Protein AF-A0A436DYF8-F1 (afdb_monomer_lite)

Foldseek 3Di:
DVVVVVVLVVLLVVLVVLDVVLDDADDPPDDHDPPVSVVSNVVSVVVNVVSVVVVVVVVVVVVVVVVVVVVVVVVVVVVVVVVVVVVPPVCVCVPPVVVVVVVVVVVVVVCVVVVVVCCCCPVCVVVVVVVVVVVVVVVVCCVVVVCVVCVVVQPPDPPDPDDDPVNVVVNPD

Sequence (173 aa):
SLNSALAFRTRLGEINSRLEQIGPAPAAGQPPEPDIVSGERQALVSEKAEINAVISQAQSLSIRISGLIDKIGNMRSELFRNLLTKRYVLSDALSPQVFSDAKDEYTNLYKAVSSWLSFAFKFKFQAILAATFVALGLALVLLVGGRRLFGRVFEADPSNEDPSYLSRLSVAF

Secondary structure (DSSP, 8-state):
-HHHHHHHHHHHHHHHHHHHHH-SPPPTTSPPPPHHHHHHHHHHHHHHHHHHHHHHHHHHHHHHHHHHHHHHHHHHHHHHHHHHHHT-THHHHTSHHHHHHHHHHHHHHHHHHHHHHHHHHHHSHHHHHHHHHHHHHHHHHHHHHHHHHHTTTS---TT-SS--HHHHHHH--

pLDDT: mean 80.57, std 14.93, range [47.06, 98.06]

Structure (mmCIF, N/CA/C/O backbone):
data_AF-A0A436DYF8-F1
#
_entry.id   AF-A0A436DYF8-F1
#
loop_
_atom_site.group_PDB
_atom_site.id
_atom_site.type_symbol
_atom_site.label_atom_id
_atom_site.label_alt_id
_atom_site.label_comp_id
_atom_site.label_asym_id
_atom_site.label_entity_id
_atom_site.label_seq_id
_atom_site.pdbx_PDB_ins_code
_atom_site.Cartn_x
_atom_site.Cartn_y
_atom_site.Cartn_z
_atom_site.occupancy
_atom_site.B_iso_or_equiv
_atom_site.auth_seq_id
_atom_site.auth_comp_id
_atom_site.auth_asym_id
_atom_site.auth_atom_id
_atom_site.pdbx_PDB_model_num
ATOM 1 N N . SER A 1 1 ? -15.438 7.951 12.823 1.00 67.19 1 SER A N 1
ATOM 2 C CA . SER A 1 1 ? -14.485 9.084 12.876 1.00 67.19 1 SER A CA 1
ATOM 3 C C . SER A 1 1 ? -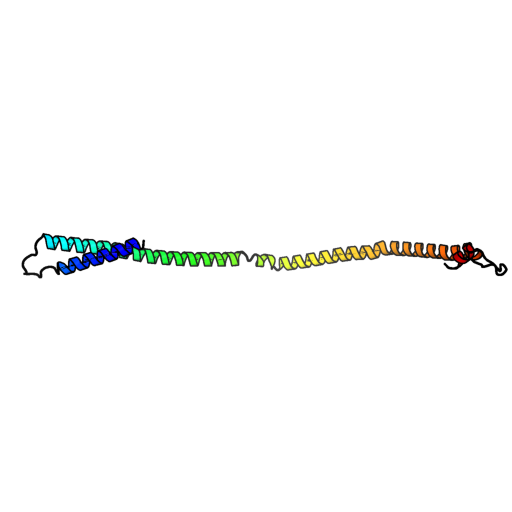13.929 9.202 14.295 1.00 67.19 1 SER A C 1
ATOM 5 O O . SER A 1 1 ? -14.492 8.582 15.194 1.00 67.19 1 SER A O 1
ATOM 7 N N . LEU A 1 2 ? -12.847 9.962 14.523 1.00 74.50 2 LEU A N 1
ATOM 8 C CA . LEU A 1 2 ? -12.301 10.204 15.876 1.00 74.50 2 LEU A CA 1
ATOM 9 C C . LEU A 1 2 ? -13.373 10.735 16.846 1.00 74.50 2 LEU A C 1
ATOM 11 O O . LEU A 1 2 ? -13.421 10.317 17.998 1.00 74.50 2 LEU A O 1
ATOM 15 N N . ASN A 1 3 ? -14.296 11.558 16.340 1.00 80.81 3 ASN A N 1
ATOM 16 C CA . ASN A 1 3 ? -15.421 12.095 17.105 1.00 80.81 3 ASN A CA 1
ATOM 17 C C . ASN A 1 3 ? -16.362 10.996 17.624 1.00 80.81 3 ASN A C 1
ATOM 19 O O . ASN A 1 3 ? -16.755 11.039 18.783 1.00 80.81 3 ASN A O 1
ATOM 23 N N . SER A 1 4 ? -16.678 9.978 16.814 1.00 82.88 4 SER A N 1
ATOM 24 C CA . SER A 1 4 ? -17.510 8.846 17.256 1.00 82.88 4 SER A CA 1
ATOM 25 C C . SER A 1 4 ? -16.808 8.005 18.325 1.00 82.88 4 SER A C 1
ATOM 27 O O . SER A 1 4 ? -17.437 7.576 19.284 1.00 82.88 4 SER A O 1
ATOM 29 N N . ALA A 1 5 ? -15.496 7.786 18.186 1.00 82.69 5 ALA A N 1
ATOM 30 C CA . ALA A 1 5 ? -14.719 7.031 19.169 1.00 82.69 5 ALA A CA 1
ATOM 31 C C . ALA A 1 5 ? -14.623 7.768 20.516 1.00 82.69 5 ALA A C 1
ATOM 33 O O . ALA A 1 5 ? -14.736 7.140 21.567 1.00 82.69 5 ALA A O 1
ATOM 34 N N . LEU A 1 6 ? -14.452 9.095 20.487 1.00 88.38 6 LEU A N 1
ATOM 35 C CA . LEU A 1 6 ? -14.513 9.940 21.680 1.00 88.38 6 LEU A CA 1
ATOM 36 C C . LEU A 1 6 ? -15.909 9.906 22.310 1.00 88.38 6 LEU A C 1
ATOM 38 O O . LEU A 1 6 ? -16.011 9.661 23.506 1.00 88.38 6 LEU A O 1
ATOM 42 N N . ALA A 1 7 ? -16.969 10.047 21.509 1.00 90.44 7 ALA A N 1
ATOM 43 C CA . ALA A 1 7 ? -18.348 9.992 21.991 1.00 90.44 7 ALA A CA 1
ATOM 44 C C . ALA A 1 7 ? -18.674 8.660 22.690 1.00 90.44 7 ALA A C 1
ATOM 46 O O . ALA A 1 7 ? -19.215 8.676 23.792 1.00 90.44 7 ALA A O 1
ATOM 47 N N . PHE A 1 8 ? -18.285 7.511 22.118 1.00 91.69 8 PHE A N 1
ATOM 48 C CA . PHE A 1 8 ? -18.493 6.206 22.760 1.00 91.69 8 PHE A CA 1
ATOM 49 C C . PHE A 1 8 ? -17.707 6.050 24.066 1.00 91.69 8 PHE A C 1
ATOM 51 O O . PHE A 1 8 ? -18.229 5.483 25.023 1.00 91.69 8 PHE A O 1
ATOM 58 N N . ARG A 1 9 ? -16.469 6.560 24.135 1.00 90.88 9 ARG A N 1
ATOM 59 C CA . ARG A 1 9 ? -15.676 6.537 25.375 1.00 90.88 9 ARG A CA 1
ATOM 60 C C . ARG A 1 9 ? -16.307 7.394 26.466 1.00 90.88 9 ARG A C 1
ATOM 62 O O . ARG A 1 9 ? -16.431 6.919 27.591 1.00 90.88 9 ARG A O 1
ATOM 69 N N . THR A 1 10 ? -16.721 8.616 26.132 1.00 94.44 10 THR A N 1
ATOM 70 C CA . THR A 1 10 ? -17.424 9.504 27.065 1.00 94.44 10 THR A CA 1
ATOM 71 C C . THR A 1 10 ? -18.707 8.843 27.557 1.00 94.44 10 THR A C 1
ATOM 73 O O . THR A 1 10 ? -18.906 8.728 28.763 1.00 94.44 10 THR A O 1
ATOM 76 N N . ARG A 1 11 ? -19.517 8.296 26.639 1.00 94.88 11 ARG A N 1
ATOM 77 C CA . ARG A 1 11 ? -20.777 7.630 26.978 1.00 94.88 11 ARG A CA 1
ATOM 78 C C . ARG A 1 11 ? -20.586 6.402 27.870 1.00 94.88 11 ARG A C 1
ATOM 80 O O . ARG A 1 11 ? -21.320 6.230 28.836 1.00 94.88 11 ARG A O 1
ATOM 87 N N . LEU A 1 12 ? -19.578 5.571 27.603 1.00 95.31 12 LEU A N 1
ATOM 88 C CA . LEU A 1 12 ? -19.236 4.444 28.478 1.00 95.31 12 LEU A CA 1
ATOM 89 C C . LEU A 1 12 ? -18.806 4.904 29.876 1.00 95.31 12 LEU A C 1
ATOM 91 O O . LEU A 1 12 ? -19.141 4.243 30.857 1.00 95.31 12 LEU A O 1
ATOM 95 N N . GLY A 1 13 ? -18.078 6.020 29.974 1.00 94.81 13 GLY A N 1
ATOM 96 C CA . GLY A 1 13 ? -17.713 6.632 31.252 1.00 94.81 13 GLY A CA 1
ATOM 97 C C . GLY A 1 13 ? -18.938 7.077 32.054 1.00 94.81 13 GLY A C 1
ATOM 98 O O . GLY A 1 13 ? -19.050 6.738 33.229 1.00 94.81 13 GLY A O 1
ATOM 99 N N . GLU A 1 14 ? -19.884 7.757 31.403 1.00 96.12 14 GLU A N 1
ATOM 100 C CA . GLU A 1 14 ? -21.161 8.164 32.008 1.00 96.12 14 GLU A CA 1
ATOM 101 C C . GLU A 1 14 ? -21.972 6.959 32.497 1.00 96.12 14 GLU A C 1
ATOM 103 O O . GLU A 1 14 ? -22.413 6.941 33.645 1.00 96.12 14 GLU A O 1
ATOM 108 N N . ILE A 1 15 ? -22.128 5.930 31.654 1.00 95.88 15 ILE A N 1
ATOM 109 C CA . ILE A 1 15 ? -22.861 4.706 32.002 1.00 95.88 15 ILE A CA 1
ATOM 110 C C . ILE A 1 15 ? -22.214 4.008 33.202 1.00 95.88 15 ILE A C 1
ATOM 112 O O . ILE A 1 15 ? -22.917 3.619 34.132 1.00 95.88 15 ILE A O 1
ATOM 116 N N . ASN A 1 16 ? -20.886 3.857 33.212 1.00 94.44 16 ASN A N 1
ATOM 117 C CA . ASN A 1 16 ? -20.184 3.222 34.329 1.00 94.44 16 ASN A CA 1
ATOM 118 C C . ASN A 1 16 ? -20.344 4.028 35.621 1.00 94.44 16 ASN A C 1
ATOM 120 O O . ASN A 1 16 ? -20.672 3.444 36.647 1.00 94.44 16 ASN A O 1
ATOM 124 N N . SER A 1 17 ? -20.204 5.356 35.563 1.00 96.62 17 SER A N 1
ATOM 125 C CA . SER A 1 17 ? -20.416 6.218 36.729 1.00 96.62 17 SER A CA 1
ATOM 126 C C . SER A 1 17 ? -21.846 6.106 37.265 1.00 96.62 17 SER A C 1
ATOM 128 O O . SER A 1 17 ? -22.056 6.030 38.474 1.00 96.62 17 SER A O 1
ATOM 130 N N . ARG A 1 18 ? -22.842 6.032 36.375 1.00 94.06 18 ARG A N 1
ATOM 131 C CA . ARG A 1 18 ? -24.247 5.865 36.760 1.00 94.06 18 ARG A CA 1
ATOM 132 C C . ARG A 1 18 ? -24.519 4.491 37.377 1.00 94.06 18 ARG A C 1
ATOM 134 O O . ARG A 1 18 ? -25.211 4.406 38.386 1.00 94.06 18 ARG A O 1
ATOM 141 N N . LEU A 1 19 ? -23.937 3.430 36.819 1.00 93.12 19 LEU A N 1
ATOM 142 C CA . LEU A 1 19 ? -24.013 2.079 37.382 1.00 93.12 19 LEU A CA 1
ATOM 143 C C . LEU A 1 19 ? -23.325 1.982 38.752 1.00 93.12 19 LEU A C 1
ATOM 145 O O . LEU A 1 19 ? -23.834 1.296 39.633 1.00 93.12 19 LEU A O 1
ATOM 149 N N . GLU A 1 20 ? -22.208 2.683 38.956 1.00 94.06 20 GLU A N 1
ATOM 150 C CA . GLU A 1 20 ? -21.528 2.775 40.254 1.00 94.06 20 GLU A CA 1
ATOM 151 C C . GLU A 1 20 ? -22.373 3.517 41.299 1.00 94.06 20 GLU A C 1
ATOM 153 O O . GLU A 1 20 ? -22.427 3.084 42.447 1.00 94.06 20 GLU A O 1
ATOM 158 N N . GLN A 1 21 ? -23.072 4.590 40.904 1.00 93.12 21 GLN A N 1
ATOM 159 C CA . GLN A 1 21 ? -23.993 5.328 41.782 1.00 93.12 21 GLN A CA 1
ATOM 160 C C . GLN A 1 21 ? -25.209 4.491 42.199 1.00 93.12 21 GLN A C 1
ATOM 162 O O . GLN A 1 21 ? -25.627 4.562 43.352 1.00 93.12 21 GLN A O 1
ATOM 167 N N . ILE A 1 22 ? -25.777 3.716 41.268 1.00 91.56 22 ILE A N 1
ATOM 168 C CA . ILE A 1 22 ? -26.901 2.803 41.536 1.00 91.56 22 ILE A CA 1
ATOM 169 C C . ILE A 1 22 ? -26.451 1.630 42.417 1.00 91.56 22 ILE A C 1
ATOM 171 O O . ILE A 1 22 ? -27.190 1.180 43.290 1.00 91.56 22 ILE A O 1
ATOM 175 N N . GLY A 1 23 ? -25.233 1.136 42.196 1.00 87.38 23 GLY A N 1
ATOM 176 C CA . GLY A 1 23 ? -24.681 0.006 42.922 1.00 87.38 23 GLY A CA 1
ATOM 177 C C . GLY A 1 23 ? -25.159 -1.361 42.407 1.00 87.38 23 GLY A C 1
ATOM 178 O O . GLY A 1 23 ? -25.962 -1.470 41.466 1.00 87.38 23 GLY A O 1
ATOM 179 N N . PRO A 1 24 ? -24.617 -2.445 42.990 1.00 86.38 24 PRO A N 1
ATOM 180 C CA . PRO A 1 24 ? -24.945 -3.806 42.590 1.00 86.38 24 PRO A CA 1
ATOM 181 C C . PRO A 1 24 ? -26.403 -4.149 42.910 1.00 86.38 24 PRO A C 1
ATOM 183 O O . PRO A 1 24 ? -27.007 -3.584 43.819 1.00 86.38 24 PRO A O 1
ATOM 186 N N . ALA A 1 25 ? -26.956 -5.113 42.172 1.00 85.88 25 ALA A N 1
ATOM 187 C CA . ALA A 1 25 ? -28.282 -5.644 42.467 1.00 85.88 25 ALA A CA 1
ATOM 188 C C . ALA A 1 25 ? -28.336 -6.237 43.892 1.00 85.88 25 ALA A C 1
ATOM 190 O O . ALA A 1 25 ? -27.331 -6.800 44.345 1.00 85.88 25 ALA A O 1
ATOM 191 N N . PRO A 1 26 ? -29.487 -6.151 44.591 1.00 85.25 26 PRO A N 1
ATOM 192 C CA . PRO A 1 26 ? -29.638 -6.737 45.919 1.00 85.25 26 PRO A CA 1
ATOM 193 C C . PRO A 1 26 ? -29.311 -8.234 45.915 1.00 85.25 26 PRO A C 1
ATOM 195 O O . PRO A 1 26 ? -29.679 -8.965 44.993 1.00 85.25 26 PRO A O 1
ATOM 198 N N . ALA A 1 27 ? -28.631 -8.703 46.962 1.00 84.94 27 ALA A N 1
ATOM 199 C CA . ALA A 1 27 ? -28.351 -10.126 47.132 1.00 84.94 27 ALA A CA 1
ATOM 200 C C . ALA A 1 27 ? -29.642 -10.920 47.406 1.00 84.94 27 ALA A C 1
ATOM 202 O O . ALA A 1 27 ? -30.625 -10.380 47.919 1.00 84.94 27 ALA A O 1
ATOM 203 N N . ALA A 1 28 ? -29.630 -12.223 47.111 1.00 77.88 28 ALA A N 1
ATOM 204 C CA . ALA A 1 28 ? -30.766 -13.102 47.379 1.00 77.88 28 ALA A CA 1
ATOM 205 C C . ALA A 1 28 ? -31.183 -13.028 48.863 1.00 77.88 28 ALA A C 1
ATOM 207 O O . ALA A 1 28 ? -30.371 -13.282 49.752 1.00 77.88 28 ALA A O 1
ATOM 208 N N . GLY A 1 29 ? -32.444 -12.667 49.120 1.00 75.44 29 GLY A N 1
ATOM 209 C CA . GLY A 1 29 ? -32.998 -12.502 50.471 1.00 75.44 29 GLY A CA 1
ATOM 210 C C . GLY A 1 29 ? -33.013 -11.066 51.011 1.00 75.44 29 GLY A C 1
ATOM 211 O O . GLY A 1 29 ? -33.560 -10.847 52.090 1.00 75.44 29 GLY A O 1
ATOM 212 N N . GLN A 1 30 ? -32.465 -10.084 50.286 1.00 80.88 30 GLN A N 1
ATOM 213 C CA . GLN A 1 30 ? -32.661 -8.663 50.599 1.00 80.88 30 GLN A CA 1
ATOM 214 C C . GLN A 1 30 ? -34.012 -8.146 50.075 1.00 80.88 30 GLN A C 1
ATOM 216 O O . GLN A 1 30 ? -34.583 -8.750 49.161 1.00 80.88 30 GLN A O 1
ATOM 221 N N . PRO A 1 31 ? -34.534 -7.032 50.630 1.00 82.06 31 PRO A N 1
ATOM 222 C CA . PRO A 1 31 ? -35.726 -6.386 50.096 1.00 82.06 31 PRO A CA 1
ATOM 223 C C . PRO A 1 31 ? -35.556 -6.090 48.598 1.00 82.06 31 PRO A C 1
ATOM 225 O O . PRO A 1 31 ? -34.478 -5.641 48.195 1.00 82.06 31 PRO A O 1
ATOM 228 N N . PRO A 1 32 ? -36.589 -6.338 47.772 1.00 80.25 32 PRO A N 1
ATOM 229 C CA . PRO A 1 32 ? -36.528 -6.023 46.355 1.00 80.25 32 PRO A CA 1
ATOM 230 C C . PRO A 1 32 ? -36.292 -4.525 46.154 1.00 80.25 32 PRO A C 1
ATOM 232 O O . PRO A 1 32 ? -36.845 -3.677 46.857 1.00 80.25 32 PRO A O 1
ATOM 235 N N . GLU A 1 33 ? -35.431 -4.218 45.192 1.00 85.31 33 GLU A N 1
ATOM 236 C CA . GLU A 1 33 ? -35.130 -2.852 44.788 1.00 85.31 33 GLU A CA 1
ATOM 237 C C . GLU A 1 33 ? -36.347 -2.205 44.105 1.00 85.31 33 GLU A C 1
ATOM 239 O O . GLU A 1 33 ? -37.117 -2.918 43.458 1.00 85.31 33 GLU A O 1
ATOM 244 N N . PRO A 1 34 ? -36.528 -0.872 44.193 1.00 89.62 34 PRO A N 1
ATOM 245 C CA . PRO A 1 34 ? -37.577 -0.194 43.441 1.00 89.62 34 PRO A CA 1
ATOM 246 C C . PRO A 1 34 ? -37.478 -0.472 41.933 1.00 89.62 34 PRO A C 1
ATOM 248 O O . PRO A 1 34 ? -36.395 -0.366 41.352 1.00 89.62 34 PRO A O 1
ATOM 251 N N . ASP A 1 35 ? -38.618 -0.735 41.286 1.00 88.31 35 ASP A N 1
ATOM 252 C CA . ASP A 1 35 ? -38.702 -1.082 39.854 1.00 88.31 35 ASP A CA 1
ATOM 253 C C . ASP A 1 35 ? -38.020 -0.060 38.929 1.00 88.31 35 ASP A C 1
ATOM 255 O O . ASP A 1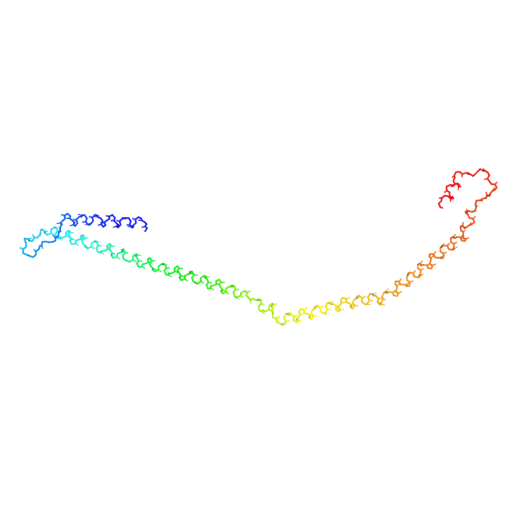 35 ? -37.480 -0.404 37.879 1.00 88.31 35 ASP A O 1
ATOM 259 N N . ILE A 1 36 ? -38.010 1.213 39.332 1.00 88.69 36 ILE A N 1
ATOM 260 C CA . ILE A 1 36 ? -37.355 2.292 38.584 1.00 88.69 36 ILE A CA 1
ATOM 261 C C . ILE A 1 36 ? -35.838 2.073 38.522 1.00 88.69 36 ILE A C 1
ATOM 263 O O . ILE A 1 36 ? -35.236 2.241 37.464 1.00 88.69 36 ILE A O 1
ATOM 267 N N . VAL A 1 37 ? -35.217 1.674 39.633 1.00 91.25 37 VAL A N 1
ATOM 268 C CA . VAL A 1 37 ? -33.760 1.522 39.719 1.00 91.25 37 VAL A CA 1
ATOM 269 C C . VAL A 1 37 ? -33.311 0.231 39.035 1.00 91.25 37 VAL A C 1
ATOM 271 O O . VAL A 1 37 ? -32.311 0.223 38.314 1.00 91.25 37 VAL A O 1
ATOM 274 N N . SER A 1 38 ? -34.083 -0.849 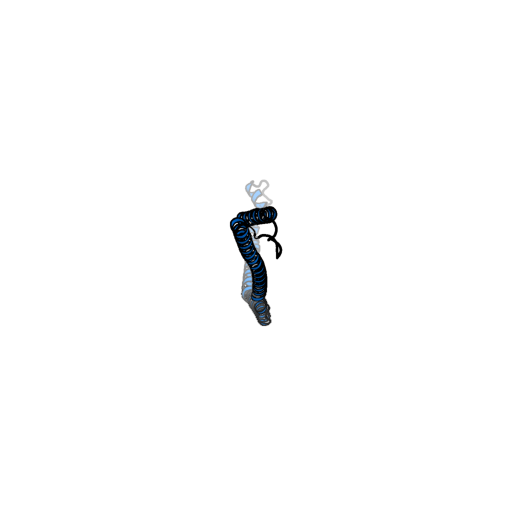39.181 1.00 90.50 38 SER A N 1
ATOM 275 C CA . SER A 1 38 ? -33.815 -2.103 38.474 1.00 90.50 38 SER A CA 1
ATOM 276 C C . SER A 1 38 ? -33.971 -1.939 36.954 1.00 90.50 38 SER A C 1
ATOM 278 O O . SER A 1 38 ? -33.112 -2.401 36.197 1.00 90.50 38 SER A O 1
ATOM 280 N N . GLY A 1 39 ? -34.999 -1.208 36.505 1.00 92.19 39 GLY A N 1
ATOM 281 C CA . GLY A 1 39 ? -35.208 -0.849 35.102 1.00 92.19 39 GLY A CA 1
ATOM 282 C C . GLY A 1 39 ? -34.092 0.034 34.539 1.00 92.19 39 GLY A C 1
ATOM 283 O O . GLY A 1 39 ? -33.573 -0.246 33.457 1.00 92.19 39 GLY A O 1
ATOM 284 N N . GLU A 1 40 ? -33.662 1.053 35.289 1.00 93.31 40 GLU A N 1
ATOM 285 C CA . GLU A 1 40 ? -32.537 1.913 34.904 1.00 93.31 40 GLU A CA 1
ATOM 286 C C . GLU A 1 40 ? -31.229 1.115 34.793 1.00 93.31 40 GLU A C 1
ATOM 288 O O . GLU A 1 40 ? -30.525 1.228 33.787 1.00 93.31 40 GLU A O 1
ATOM 293 N N . ARG A 1 41 ? -30.927 0.236 35.763 1.00 95.00 41 ARG A N 1
ATOM 294 C CA . ARG A 1 41 ? -29.750 -0.645 35.698 1.00 95.00 41 ARG A CA 1
ATOM 295 C C . ARG A 1 41 ? -29.786 -1.517 34.445 1.00 95.00 41 ARG A C 1
ATOM 297 O O . ARG A 1 41 ? -28.778 -1.617 33.745 1.00 95.00 41 ARG A O 1
ATOM 304 N N . GLN A 1 42 ? -30.928 -2.136 34.150 1.00 94.19 42 GLN A N 1
ATOM 305 C CA . GLN A 1 42 ? -31.067 -3.014 32.991 1.00 94.19 42 GLN A CA 1
ATOM 306 C C . GLN A 1 42 ? -30.864 -2.254 31.674 1.00 94.19 42 GLN A C 1
ATOM 308 O O . GLN A 1 42 ? -30.157 -2.744 30.790 1.00 94.19 42 GLN A O 1
ATOM 313 N N . ALA A 1 43 ? -31.423 -1.047 31.556 1.00 94.88 43 ALA A N 1
ATOM 314 C CA . ALA A 1 43 ? -31.244 -0.194 30.385 1.00 94.88 43 ALA A CA 1
ATOM 315 C C . ALA A 1 43 ? -29.768 0.190 30.181 1.00 94.88 43 ALA A C 1
ATOM 317 O O . ALA A 1 43 ? -29.233 0.029 29.085 1.00 94.88 43 ALA A O 1
ATOM 318 N N . LEU A 1 44 ? -29.084 0.612 31.249 1.00 96.31 44 LEU A N 1
ATOM 319 C CA . LEU A 1 44 ? -27.667 0.988 31.212 1.00 96.31 44 LEU A CA 1
ATOM 320 C C . LEU A 1 44 ? -26.750 -0.194 30.863 1.00 96.31 44 LEU A C 1
ATOM 322 O O . LEU A 1 44 ? -25.796 -0.041 30.098 1.00 96.31 44 LEU A O 1
ATOM 326 N N . VAL A 1 45 ? -27.033 -1.387 31.394 1.00 95.62 45 VAL A N 1
ATOM 327 C CA . VAL A 1 45 ? -26.291 -2.612 31.053 1.00 95.62 45 VAL A CA 1
ATOM 328 C C . VAL A 1 45 ? -26.510 -2.996 29.588 1.00 95.62 45 VAL A C 1
ATOM 330 O O . VAL A 1 45 ? -25.543 -3.359 28.913 1.00 95.62 45 VAL A O 1
ATOM 333 N N . SER A 1 46 ? -27.742 -2.877 29.084 1.00 96.75 46 SER A N 1
ATOM 334 C CA . SER A 1 46 ? -28.060 -3.127 27.673 1.00 96.75 46 SER A CA 1
ATOM 335 C C . SER A 1 46 ? -27.308 -2.164 26.756 1.00 96.75 46 SER A C 1
ATOM 337 O O . SER A 1 46 ? -26.601 -2.599 25.849 1.00 96.75 46 SER A O 1
ATOM 339 N N . GLU A 1 47 ? -27.366 -0.862 27.045 1.00 96.06 47 GLU A N 1
ATOM 340 C CA . GLU A 1 47 ? -26.672 0.161 26.260 1.00 96.06 47 GLU A CA 1
ATOM 341 C C . GLU A 1 47 ? -25.150 -0.069 26.257 1.00 96.06 47 GLU A C 1
ATOM 343 O O . GLU A 1 47 ? -24.497 -0.019 25.212 1.00 96.06 47 GLU A O 1
ATOM 348 N N . LYS A 1 48 ? -24.565 -0.409 27.414 1.00 95.88 48 LYS A N 1
ATOM 349 C CA . LYS A 1 48 ? -23.144 -0.770 27.516 1.00 95.88 48 LYS A CA 1
ATOM 350 C C . LYS A 1 48 ? -22.792 -1.978 26.644 1.00 95.88 48 LYS A C 1
ATOM 352 O O . LYS A 1 48 ? -21.730 -1.985 26.017 1.00 95.88 48 LYS A O 1
ATOM 357 N N . ALA A 1 49 ? -23.644 -3.003 26.618 1.00 95.94 49 ALA A N 1
ATOM 358 C CA . ALA A 1 49 ? -23.431 -4.190 25.795 1.00 95.94 49 ALA A CA 1
ATOM 359 C C . ALA A 1 49 ? -23.476 -3.853 24.295 1.00 95.94 49 ALA A C 1
ATOM 361 O O . ALA A 1 49 ? -22.600 -4.291 23.548 1.00 95.94 49 ALA A O 1
ATOM 362 N N . GLU A 1 50 ? -24.426 -3.020 23.869 1.00 94.94 50 GLU A N 1
ATOM 363 C CA . GLU A 1 50 ? -24.542 -2.550 22.484 1.00 94.94 50 GLU A CA 1
ATOM 364 C C . GLU A 1 50 ? -23.318 -1.738 22.047 1.00 94.94 50 GLU A C 1
ATOM 366 O O . GLU A 1 50 ? -22.725 -2.021 21.001 1.00 94.94 50 GLU A O 1
ATOM 371 N N . ILE A 1 51 ? -22.873 -0.779 22.869 1.00 95.31 51 ILE A N 1
ATOM 372 C CA . ILE A 1 51 ? -21.674 0.019 22.573 1.00 95.31 51 ILE A CA 1
ATOM 373 C C . ILE A 1 51 ? -20.444 -0.889 22.447 1.00 95.31 51 ILE A C 1
ATOM 375 O O . ILE A 1 51 ? -19.667 -0.753 21.497 1.00 95.31 51 ILE A O 1
ATOM 379 N N . ASN A 1 52 ? -20.272 -1.849 23.361 1.00 93.62 52 ASN A N 1
ATOM 380 C CA . ASN A 1 52 ? -19.163 -2.801 23.290 1.00 93.62 52 ASN A CA 1
ATOM 381 C C . ASN A 1 52 ? -19.224 -3.665 22.023 1.00 93.62 52 ASN A C 1
ATOM 383 O O . ASN A 1 52 ? -18.194 -3.861 21.379 1.00 93.62 52 ASN A O 1
ATOM 387 N N . ALA A 1 53 ? -20.411 -4.117 21.610 1.00 95.50 53 ALA A N 1
ATOM 388 C CA . ALA A 1 53 ? -20.581 -4.876 20.374 1.00 95.50 53 ALA A CA 1
ATOM 389 C C . ALA A 1 53 ? -20.180 -4.061 19.131 1.00 95.50 53 ALA A C 1
ATOM 391 O O . ALA A 1 53 ? -19.531 -4.591 18.224 1.00 95.50 53 ALA A O 1
ATOM 392 N N . VAL A 1 54 ? -20.517 -2.768 19.081 1.00 94.00 54 VAL A N 1
ATOM 393 C CA . VAL A 1 54 ? -20.098 -1.867 17.992 1.00 94.00 54 VAL A CA 1
ATOM 394 C C . VAL A 1 54 ? -18.579 -1.661 17.998 1.00 94.00 54 VAL A C 1
ATOM 396 O O . VAL A 1 54 ? -17.948 -1.703 16.939 1.00 94.00 54 VAL A O 1
ATOM 399 N N . ILE A 1 55 ? -17.963 -1.498 19.174 1.00 93.12 55 ILE A N 1
ATOM 400 C CA . ILE A 1 55 ? -16.502 -1.383 19.309 1.00 93.12 55 ILE A CA 1
ATOM 401 C C . ILE A 1 55 ? -15.808 -2.654 18.803 1.00 93.12 55 ILE A C 1
ATOM 403 O O . ILE A 1 55 ? -14.855 -2.559 18.026 1.00 93.12 55 ILE A O 1
ATOM 407 N N . SER A 1 56 ? -16.292 -3.838 19.182 1.00 94.31 56 SER A N 1
ATOM 408 C CA . SER A 1 56 ? -15.737 -5.114 18.714 1.00 94.31 56 SER A CA 1
ATOM 409 C C . SER A 1 56 ? -15.849 -5.274 17.195 1.00 94.31 56 SER A C 1
ATOM 411 O O . SER A 1 56 ? -14.894 -5.701 16.544 1.00 94.31 56 SER A O 1
ATOM 413 N N . GLN A 1 57 ? -16.976 -4.870 16.601 1.00 95.06 57 GLN A N 1
ATOM 414 C CA . GLN A 1 57 ? -17.140 -4.862 15.144 1.00 95.06 57 GLN A CA 1
ATOM 415 C C . GLN A 1 57 ? -16.149 -3.910 14.462 1.00 95.06 57 GLN A C 1
ATOM 417 O O . GLN A 1 57 ? -15.522 -4.279 13.468 1.00 95.06 57 GLN A O 1
ATOM 422 N N . ALA A 1 58 ? -15.949 -2.711 15.015 1.00 94.06 58 ALA A N 1
ATOM 423 C CA . ALA A 1 58 ? -14.980 -1.753 14.490 1.00 94.06 58 ALA A CA 1
ATOM 424 C C . ALA A 1 58 ? -13.536 -2.284 14.564 1.00 94.06 58 ALA A C 1
ATOM 426 O O . ALA A 1 58 ? -12.767 -2.110 13.618 1.00 94.06 58 ALA A O 1
ATOM 427 N N . GLN A 1 59 ? -13.171 -2.976 15.649 1.00 93.88 59 GLN A N 1
ATOM 428 C CA . GLN A 1 59 ? -11.865 -3.630 15.789 1.00 93.88 59 GLN A CA 1
ATOM 429 C C . GLN A 1 59 ? -11.670 -4.739 14.746 1.00 93.88 59 GLN A C 1
ATOM 431 O O . GLN A 1 59 ? -10.641 -4.772 14.071 1.00 93.88 59 GLN A O 1
ATOM 436 N N . SER A 1 60 ? -12.672 -5.604 14.560 1.00 96.62 60 SER A N 1
ATOM 437 C CA . SER A 1 60 ? -12.646 -6.653 13.531 1.00 96.62 60 SER A CA 1
ATOM 438 C C . SER A 1 60 ? -12.480 -6.066 12.125 1.00 96.62 60 SER A C 1
ATOM 440 O O . SER A 1 60 ? -11.645 -6.526 11.340 1.00 96.62 60 SER A O 1
ATOM 442 N N . LEU A 1 61 ? -13.208 -4.986 11.823 1.00 96.44 61 LEU A N 1
ATOM 443 C CA . LEU A 1 61 ? -13.088 -4.277 10.553 1.00 96.44 61 LEU A CA 1
ATOM 444 C C . LEU A 1 61 ? -11.687 -3.682 10.361 1.00 96.44 61 LEU A C 1
ATOM 446 O 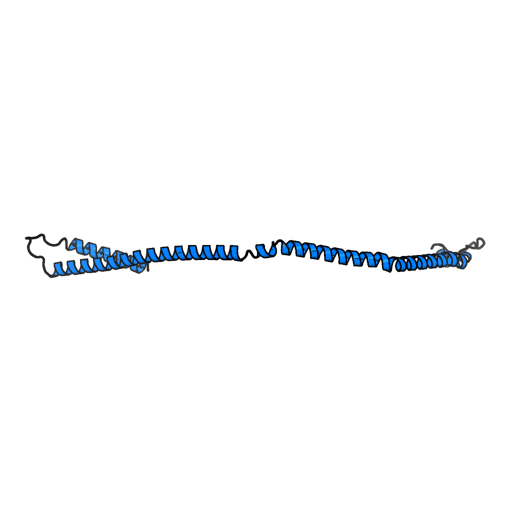O . LEU A 1 61 ? -11.128 -3.798 9.272 1.00 96.44 61 LEU A O 1
ATOM 450 N N . SER A 1 62 ? -11.102 -3.097 11.408 1.00 95.69 62 SER A N 1
ATOM 451 C CA . SER A 1 62 ? -9.737 -2.561 11.380 1.00 95.69 62 SER A CA 1
ATOM 452 C C . SER A 1 62 ? -8.716 -3.640 11.012 1.00 95.69 62 SER A C 1
ATOM 454 O O . SER A 1 62 ? -7.909 -3.435 10.109 1.00 95.69 62 SER A O 1
ATOM 456 N N . ILE A 1 63 ? -8.796 -4.819 11.639 1.00 97.38 63 ILE A N 1
ATOM 457 C CA . ILE A 1 63 ? -7.922 -5.965 11.332 1.00 97.38 63 ILE A CA 1
ATOM 458 C C . ILE A 1 63 ? -8.090 -6.398 9.870 1.00 97.38 63 ILE A C 1
ATOM 460 O O . ILE A 1 63 ? -7.107 -6.625 9.162 1.00 97.38 63 ILE A O 1
ATOM 464 N N . ARG A 1 64 ? -9.335 -6.471 9.382 1.00 97.31 64 ARG A N 1
ATOM 465 C CA . ARG A 1 64 ? -9.621 -6.828 7.987 1.00 97.31 64 ARG A CA 1
ATOM 466 C C . ARG A 1 64 ? -9.049 -5.808 7.001 1.00 97.31 64 ARG A C 1
ATOM 468 O O . ARG A 1 64 ? -8.528 -6.204 5.961 1.00 97.31 64 ARG A O 1
ATOM 475 N N . ILE A 1 65 ? -9.135 -4.516 7.317 1.00 97.88 65 ILE A N 1
ATOM 476 C CA . ILE A 1 65 ? -8.547 -3.445 6.504 1.00 97.88 65 ILE A CA 1
ATOM 477 C C . ILE A 1 65 ? -7.024 -3.587 6.461 1.00 97.88 65 ILE A C 1
ATOM 479 O O . ILE A 1 65 ? -6.463 -3.548 5.369 1.00 97.88 65 ILE A O 1
ATOM 483 N N . SER A 1 66 ? -6.364 -3.820 7.599 1.00 97.31 66 SER A N 1
ATOM 484 C CA . SER A 1 66 ? -4.917 -4.075 7.637 1.00 97.31 66 SER A CA 1
ATOM 485 C C . SER A 1 66 ? -4.527 -5.258 6.745 1.00 97.31 66 SER A C 1
ATOM 487 O O . SER A 1 66 ? -3.662 -5.113 5.887 1.00 97.31 66 SER A O 1
ATOM 489 N N . GLY A 1 67 ? -5.249 -6.382 6.830 1.00 97.81 67 GLY A N 1
ATOM 490 C CA . GLY A 1 67 ? -4.997 -7.535 5.960 1.00 97.81 67 GLY A CA 1
ATOM 491 C C . GLY A 1 67 ? -5.217 -7.250 4.465 1.00 97.81 67 GLY A C 1
ATOM 492 O O . GLY A 1 67 ? -4.505 -7.784 3.613 1.00 97.81 67 GLY A O 1
ATOM 493 N N . LEU A 1 68 ? -6.177 -6.385 4.113 1.00 98.06 68 LEU A N 1
ATOM 494 C CA . LEU A 1 68 ? -6.369 -5.938 2.728 1.00 98.06 68 LEU A CA 1
ATOM 495 C C . LEU A 1 68 ? -5.227 -5.038 2.247 1.00 98.06 68 LEU A C 1
ATOM 497 O O . LEU A 1 68 ? -4.801 -5.178 1.101 1.00 98.06 68 LEU A O 1
ATOM 501 N N . ILE A 1 69 ? -4.720 -4.146 3.101 1.00 97.62 69 ILE A N 1
ATOM 502 C CA . ILE A 1 69 ? -3.560 -3.299 2.794 1.00 97.62 69 ILE A CA 1
ATOM 503 C C . ILE A 1 69 ? -2.337 -4.175 2.509 1.00 97.62 69 ILE A C 1
ATOM 505 O O . ILE A 1 69 ? -1.693 -3.988 1.475 1.00 97.62 69 ILE A O 1
ATOM 509 N N . ASP A 1 70 ? -2.079 -5.181 3.345 1.00 97.81 70 ASP A N 1
ATOM 510 C CA . ASP A 1 70 ? -0.971 -6.122 3.151 1.00 97.81 70 ASP A CA 1
ATOM 511 C C . ASP A 1 70 ? -1.118 -6.901 1.838 1.00 97.81 70 ASP A C 1
ATOM 513 O O . ASP A 1 70 ? -0.176 -7.010 1.049 1.00 97.81 70 ASP A O 1
ATOM 517 N N . LYS A 1 71 ? -2.331 -7.384 1.536 1.00 97.75 71 LYS A N 1
ATOM 518 C CA . LYS A 1 71 ? -2.623 -8.076 0.272 1.00 97.75 71 LYS A CA 1
ATOM 519 C C . LYS A 1 71 ? -2.394 -7.179 -0.946 1.00 97.75 71 LYS A C 1
ATOM 521 O O . LYS A 1 71 ? -1.828 -7.636 -1.940 1.00 97.75 71 LYS A O 1
ATOM 526 N N . ILE A 1 72 ? -2.812 -5.915 -0.882 1.00 97.50 72 ILE A N 1
ATOM 527 C CA . ILE A 1 72 ? -2.569 -4.930 -1.946 1.00 97.50 72 ILE A CA 1
ATOM 528 C C . ILE A 1 72 ? -1.067 -4.674 -2.098 1.00 97.50 72 ILE A C 1
ATOM 530 O O . ILE A 1 72 ? -0.577 -4.621 -3.225 1.00 97.50 72 ILE A O 1
ATOM 534 N N . GLY A 1 73 ? -0.330 -4.545 -0.992 1.00 96.25 73 GLY A N 1
ATOM 535 C CA . GLY A 1 73 ? 1.125 -4.394 -1.000 1.00 96.25 73 GLY A CA 1
ATOM 536 C C . GLY A 1 73 ? 1.819 -5.559 -1.707 1.00 96.25 73 GLY A C 1
ATOM 537 O O . GLY A 1 73 ? 2.610 -5.342 -2.627 1.00 96.25 73 GLY A O 1
ATOM 538 N N . ASN A 1 74 ? 1.443 -6.789 -1.355 1.00 96.81 74 ASN A N 1
ATOM 539 C CA . ASN A 1 74 ? 1.961 -8.001 -1.988 1.00 96.81 74 ASN A CA 1
ATOM 540 C C . ASN A 1 74 ? 1.642 -8.051 -3.485 1.00 96.81 74 ASN A C 1
ATOM 542 O O . ASN A 1 74 ? 2.542 -8.274 -4.288 1.00 96.81 74 ASN A O 1
ATOM 546 N N . MET A 1 75 ? 0.399 -7.757 -3.878 1.00 96.50 75 MET A N 1
ATOM 547 C CA . MET A 1 75 ? -0.006 -7.742 -5.287 1.00 96.50 75 MET A CA 1
ATOM 548 C C . MET A 1 75 ? 0.742 -6.675 -6.093 1.00 96.50 75 MET A C 1
ATOM 550 O O . MET A 1 75 ? 1.165 -6.932 -7.216 1.00 96.50 75 MET A O 1
ATOM 554 N N . ARG A 1 76 ? 0.953 -5.480 -5.527 1.00 95.06 76 ARG A N 1
ATOM 555 C CA . ARG A 1 76 ? 1.753 -4.424 -6.168 1.00 95.06 76 ARG A CA 1
ATOM 556 C C . ARG A 1 76 ? 3.204 -4.852 -6.350 1.00 95.06 76 ARG A C 1
ATOM 558 O O . ARG A 1 76 ? 3.763 -4.627 -7.417 1.00 95.06 76 ARG A O 1
ATOM 565 N N . SER A 1 77 ? 3.794 -5.475 -5.333 1.00 92.06 77 SER A N 1
ATOM 566 C CA . SER A 1 77 ? 5.154 -6.015 -5.402 1.00 92.06 77 SER A CA 1
ATOM 567 C C . SER A 1 77 ? 5.264 -7.119 -6.455 1.00 92.06 77 SER A C 1
ATOM 569 O O . SER A 1 77 ? 6.172 -7.101 -7.281 1.00 92.06 77 SER A O 1
ATOM 571 N N . GLU A 1 78 ? 4.306 -8.043 -6.496 1.00 93.00 78 GLU A N 1
ATOM 572 C CA . GLU A 1 78 ? 4.251 -9.113 -7.490 1.00 93.00 78 GLU A CA 1
ATOM 573 C C . GLU A 1 78 ? 4.087 -8.563 -8.910 1.00 93.00 78 GLU A C 1
ATOM 575 O O . GLU A 1 78 ? 4.848 -8.936 -9.797 1.00 93.00 78 GLU A O 1
ATOM 580 N N . LEU A 1 79 ? 3.167 -7.618 -9.128 1.00 91.88 79 LEU A N 1
ATOM 581 C CA . LEU A 1 79 ? 3.012 -6.939 -10.415 1.00 91.88 79 LEU A CA 1
ATOM 582 C C . LEU A 1 79 ? 4.278 -6.173 -10.807 1.00 91.88 79 LEU A C 1
ATOM 584 O O . LEU A 1 79 ? 4.672 -6.226 -11.967 1.00 91.88 79 LEU A O 1
ATOM 588 N N . PHE A 1 80 ? 4.946 -5.505 -9.865 1.00 87.44 80 PHE A N 1
ATOM 589 C CA . PHE A 1 80 ? 6.216 -4.828 -10.124 1.00 87.44 80 PHE A CA 1
ATOM 590 C C . PHE A 1 80 ? 7.299 -5.820 -10.555 1.00 87.44 80 PHE A C 1
ATOM 592 O O . PHE A 1 80 ? 7.946 -5.606 -11.576 1.00 87.44 80 PHE A O 1
ATOM 599 N N . ARG A 1 81 ? 7.456 -6.935 -9.832 1.00 84.56 81 ARG A N 1
ATOM 600 C CA . ARG A 1 81 ? 8.399 -8.007 -10.185 1.00 84.56 81 ARG A CA 1
ATOM 601 C C . ARG A 1 81 ? 8.057 -8.607 -11.543 1.00 84.56 81 ARG A C 1
ATOM 603 O O . ARG A 1 81 ? 8.953 -8.754 -12.362 1.00 84.56 81 ARG A O 1
ATOM 610 N N . ASN A 1 82 ? 6.779 -8.868 -11.805 1.00 81.94 82 ASN A N 1
ATOM 611 C CA . ASN A 1 82 ? 6.292 -9.375 -13.083 1.00 81.94 82 ASN A CA 1
ATOM 612 C C . ASN A 1 82 ? 6.528 -8.386 -14.225 1.00 81.94 82 ASN A C 1
ATOM 614 O O . ASN A 1 82 ? 6.860 -8.806 -15.320 1.00 81.94 82 ASN A O 1
ATOM 618 N N . LEU A 1 83 ? 6.396 -7.078 -14.014 1.00 79.25 83 LEU A N 1
ATOM 619 C CA . LEU A 1 83 ? 6.740 -6.082 -15.032 1.00 79.25 83 LEU A CA 1
ATOM 620 C C . LEU A 1 83 ? 8.255 -5.991 -15.245 1.00 79.25 83 LEU A C 1
ATOM 622 O O . LEU A 1 83 ? 8.697 -5.871 -16.388 1.00 79.25 83 LEU A O 1
ATOM 626 N N . LEU A 1 84 ? 9.049 -6.103 -14.177 1.00 71.19 84 LEU A N 1
ATOM 627 C CA . LEU A 1 84 ? 10.507 -6.147 -14.266 1.00 71.19 84 LEU A CA 1
ATOM 628 C C . LEU A 1 84 ? 10.982 -7.383 -15.043 1.00 71.19 84 LEU A C 1
ATOM 630 O O . LEU A 1 84 ? 11.877 -7.261 -15.871 1.00 71.19 84 LEU A O 1
ATOM 634 N N . THR A 1 85 ? 10.358 -8.547 -14.834 1.00 66.00 85 THR A N 1
ATOM 635 C CA . THR A 1 85 ? 10.687 -9.795 -15.541 1.00 66.00 85 THR A CA 1
ATOM 636 C C . THR A 1 85 ? 10.082 -9.859 -16.943 1.00 66.00 85 THR A C 1
ATOM 638 O O . THR A 1 85 ? 10.738 -10.334 -17.860 1.00 66.00 85 THR A O 1
ATOM 641 N N . LYS A 1 86 ? 8.877 -9.325 -17.174 1.00 57.72 86 LYS A N 1
ATOM 642 C CA . LYS A 1 86 ? 8.225 -9.309 -18.499 1.00 57.72 86 LYS A CA 1
ATOM 643 C C . LYS A 1 86 ? 8.840 -8.273 -19.449 1.00 57.72 86 LYS A C 1
ATOM 645 O O . LYS A 1 86 ? 8.717 -8.420 -20.660 1.00 57.72 86 LYS A O 1
ATOM 650 N N . ARG A 1 87 ? 9.569 -7.272 -18.929 1.00 50.66 87 ARG A N 1
ATOM 651 C CA . ARG A 1 87 ? 10.458 -6.397 -19.718 1.00 50.66 87 ARG A CA 1
ATOM 652 C C . ARG A 1 87 ? 11.859 -6.994 -19.936 1.00 50.66 87 ARG A C 1
ATOM 654 O O . ARG A 1 87 ? 12.721 -6.308 -20.474 1.00 50.66 87 ARG A O 1
ATOM 661 N N . TYR A 1 88 ? 12.090 -8.276 -19.633 1.00 49.41 88 TYR A N 1
ATOM 662 C CA . TYR A 1 88 ? 13.177 -9.037 -20.257 1.00 49.41 88 TYR A CA 1
ATOM 663 C C . TYR A 1 88 ? 12.760 -9.515 -21.659 1.00 49.41 88 TYR A C 1
ATOM 665 O O . TYR A 1 88 ? 12.756 -10.699 -21.960 1.00 49.41 88 TYR A O 1
ATOM 673 N N . VAL A 1 89 ? 12.551 -8.559 -22.570 1.00 50.47 89 VAL A N 1
ATOM 674 C CA . VAL A 1 89 ? 12.871 -8.760 -24.001 1.00 50.47 89 VAL A CA 1
ATOM 675 C C . VAL A 1 89 ? 14.401 -8.698 -24.195 1.00 50.47 89 VAL A C 1
ATOM 677 O O . VAL A 1 89 ? 14.912 -8.581 -25.298 1.00 50.47 89 VAL A O 1
ATOM 680 N N . LEU A 1 90 ? 15.185 -8.792 -23.114 1.00 51.38 90 LEU A N 1
ATOM 681 C CA . LEU A 1 90 ? 16.615 -9.040 -23.210 1.00 51.38 90 LEU A CA 1
ATOM 682 C C . LEU A 1 90 ? 16.913 -10.486 -23.621 1.00 51.38 90 LEU A C 1
ATOM 684 O O . LEU A 1 90 ? 17.983 -10.706 -24.160 1.00 51.38 90 LEU A O 1
ATOM 688 N N . SER A 1 91 ? 16.019 -11.467 -23.430 1.00 55.00 91 SER A N 1
ATOM 689 C CA . SER A 1 91 ? 16.295 -12.831 -23.920 1.00 55.00 91 SER A CA 1
ATOM 690 C C . SER A 1 91 ? 16.247 -12.924 -25.445 1.00 55.00 91 SER A C 1
ATOM 692 O O . SER A 1 91 ? 17.009 -13.686 -26.026 1.00 55.00 91 SER A O 1
ATOM 694 N N . ASP A 1 92 ? 15.371 -12.144 -26.084 1.00 56.25 92 ASP A N 1
ATOM 695 C CA . ASP A 1 92 ? 15.223 -12.117 -27.542 1.00 56.25 92 ASP A CA 1
ATOM 696 C C . ASP A 1 92 ? 16.285 -11.203 -28.178 1.00 56.25 92 ASP A C 1
ATOM 698 O O . ASP A 1 92 ? 16.942 -11.584 -29.145 1.00 56.25 92 ASP A O 1
ATOM 702 N N . ALA A 1 93 ? 16.553 -10.044 -27.556 1.00 58.94 93 ALA A N 1
ATOM 703 C CA . ALA A 1 93 ? 17.593 -9.104 -27.985 1.00 58.94 93 ALA A CA 1
ATOM 704 C C . ALA A 1 93 ? 19.036 -9.565 -27.682 1.00 58.94 93 ALA A C 1
ATOM 706 O O . ALA A 1 93 ? 19.966 -9.105 -28.335 1.00 58.94 93 ALA A O 1
ATOM 707 N N . LEU A 1 94 ? 19.238 -10.462 -26.709 1.00 60.44 94 LEU A N 1
ATOM 708 C CA . LEU A 1 94 ? 20.520 -11.130 -26.422 1.00 60.44 94 LEU A CA 1
ATOM 709 C C . LEU A 1 94 ? 20.495 -12.605 -26.846 1.00 60.44 94 LEU A C 1
ATOM 711 O O . LEU A 1 94 ? 21.255 -13.419 -26.318 1.00 60.44 94 LEU A O 1
ATOM 715 N N . SER A 1 95 ? 19.602 -12.972 -27.766 1.00 69.44 95 SER A N 1
ATOM 716 C CA . SER A 1 95 ? 19.557 -14.333 -28.284 1.00 69.44 95 SER A CA 1
ATOM 717 C C . SER A 1 95 ? 20.805 -14.625 -29.132 1.00 69.44 95 SER A C 1
ATOM 719 O O . SER A 1 95 ? 21.326 -13.730 -29.807 1.00 69.44 95 SER A O 1
ATOM 721 N N . PRO A 1 96 ? 21.285 -15.882 -29.166 1.00 73.69 96 PRO A N 1
ATOM 722 C CA . PRO A 1 96 ? 22.375 -16.286 -30.057 1.00 73.69 96 PRO A CA 1
ATOM 723 C C . PRO A 1 96 ? 22.111 -15.954 -31.536 1.00 73.69 96 PRO A C 1
ATOM 725 O O . PRO A 1 96 ? 23.055 -15.699 -32.281 1.00 73.69 96 PRO A O 1
ATOM 728 N N . GLN A 1 97 ? 20.836 -15.914 -31.940 1.00 75.06 97 GLN A N 1
ATOM 729 C CA . GLN A 1 97 ? 20.396 -15.566 -33.290 1.00 75.06 97 GLN A CA 1
ATOM 730 C C . GLN A 1 97 ? 20.730 -14.106 -33.629 1.00 75.06 97 GLN A C 1
ATOM 732 O O . GLN A 1 97 ? 21.409 -13.855 -34.614 1.00 75.06 97 GLN A O 1
ATOM 737 N N . VAL A 1 98 ? 20.369 -13.156 -32.757 1.00 77.94 98 VAL A N 1
ATOM 738 C CA . VAL A 1 98 ? 20.646 -11.721 -32.962 1.00 77.94 98 VAL A CA 1
ATOM 739 C C . VAL A 1 98 ? 22.150 -11.432 -32.998 1.00 77.94 98 VAL A C 1
ATOM 741 O O . VAL A 1 98 ? 22.600 -10.586 -33.768 1.00 77.94 98 VAL A O 1
ATOM 744 N N . PHE A 1 99 ? 22.955 -12.156 -32.212 1.00 77.94 99 PHE A N 1
ATOM 745 C CA . PHE A 1 99 ? 24.417 -12.054 -32.293 1.00 77.94 99 PHE A CA 1
ATOM 746 C C . PHE A 1 99 ? 24.981 -12.589 -33.617 1.00 77.94 99 PHE A C 1
ATOM 748 O O . PHE A 1 99 ? 25.932 -12.008 -34.146 1.00 77.94 99 PHE A O 1
ATOM 755 N N . SER A 1 100 ? 24.413 -13.676 -34.150 1.00 79.94 100 SER A N 1
ATOM 756 C CA . SER A 1 100 ? 24.769 -14.194 -35.477 1.00 79.94 100 SER A CA 1
ATOM 757 C C . SER A 1 100 ? 24.394 -13.187 -36.562 1.00 79.94 100 SER A C 1
ATOM 759 O O . SER A 1 100 ? 25.255 -12.793 -37.345 1.00 79.94 100 SER A O 1
ATOM 761 N N . ASP A 1 101 ? 23.160 -12.684 -36.530 1.00 81.19 101 ASP A N 1
ATOM 762 C CA . ASP A 1 101 ? 22.634 -11.731 -37.508 1.00 81.19 101 ASP A CA 1
ATOM 763 C C . ASP A 1 101 ? 23.441 -10.421 -37.505 1.00 81.19 101 ASP A C 1
ATOM 765 O O . ASP A 1 101 ? 23.801 -9.901 -38.559 1.00 81.19 101 ASP A O 1
ATOM 769 N N . ALA A 1 102 ? 23.823 -9.913 -36.327 1.00 82.12 102 ALA A N 1
ATOM 770 C CA . ALA A 1 102 ? 24.671 -8.727 -36.208 1.00 82.12 102 ALA A CA 1
ATOM 771 C C . ALA A 1 102 ? 26.080 -8.941 -36.792 1.00 82.12 102 ALA A C 1
ATOM 773 O O . ALA A 1 102 ? 26.654 -8.033 -37.402 1.00 82.12 102 ALA A O 1
ATOM 774 N N . LYS A 1 103 ? 26.654 -10.138 -36.621 1.00 85.25 103 LYS A N 1
ATOM 775 C CA . LYS A 1 103 ? 27.965 -10.492 -37.184 1.00 85.25 103 LYS A CA 1
ATOM 776 C C . LYS A 1 103 ? 27.903 -10.648 -38.704 1.00 85.25 103 LYS A C 1
ATOM 778 O O . LYS A 1 103 ? 28.833 -10.224 -39.401 1.00 85.25 103 LYS A O 1
ATOM 783 N N . ASP A 1 104 ? 26.822 -11.227 -39.210 1.00 87.62 104 ASP A N 1
ATOM 784 C CA . ASP A 1 104 ? 26.585 -11.381 -40.642 1.00 87.62 104 ASP A CA 1
ATOM 785 C C . ASP A 1 104 ? 26.376 -10.015 -41.306 1.00 87.62 104 ASP A C 1
ATOM 787 O O . ASP A 1 104 ? 27.021 -9.716 -42.316 1.00 87.62 104 ASP A O 1
ATOM 791 N N . GLU A 1 105 ? 25.601 -9.127 -40.680 1.00 85.19 105 GLU A N 1
ATOM 792 C CA . GLU A 1 105 ? 25.374 -7.767 -41.172 1.00 85.19 105 GLU A CA 1
ATOM 793 C C . GLU A 1 105 ? 26.661 -6.930 -41.171 1.00 85.19 105 GLU A C 1
ATOM 795 O O . GLU A 1 105 ? 26.985 -6.268 -42.161 1.00 85.19 105 GLU A O 1
ATOM 800 N N . TYR A 1 106 ? 27.475 -7.027 -40.113 1.00 89.94 106 TYR A N 1
ATOM 801 C CA . TYR A 1 106 ? 28.789 -6.380 -40.072 1.00 89.94 106 TYR A CA 1
ATOM 802 C C . TYR A 1 106 ? 29.715 -6.885 -41.189 1.00 89.94 106 TYR A C 1
ATOM 804 O O . TYR A 1 106 ? 30.415 -6.104 -41.840 1.00 89.94 106 TYR A O 1
ATOM 812 N N . THR A 1 107 ? 29.699 -8.194 -41.450 1.00 90.62 107 THR A N 1
ATOM 813 C CA . THR A 1 107 ? 30.492 -8.807 -42.520 1.00 90.62 107 THR A CA 1
ATOM 814 C C . THR A 1 107 ? 30.030 -8.323 -43.896 1.00 90.62 107 THR A C 1
ATOM 816 O O . THR A 1 107 ? 30.863 -8.050 -44.765 1.00 90.62 107 THR A O 1
ATOM 819 N N . ASN A 1 108 ? 28.721 -8.178 -44.100 1.00 90.00 108 ASN A N 1
ATOM 820 C CA . ASN A 1 108 ? 28.147 -7.664 -45.341 1.00 90.00 108 ASN A CA 1
ATOM 821 C C . ASN A 1 108 ? 28.482 -6.186 -45.558 1.00 90.00 108 ASN A C 1
ATOM 823 O O . ASN A 1 108 ? 28.905 -5.818 -46.656 1.00 90.00 108 ASN A O 1
ATOM 827 N N . LEU A 1 109 ? 28.402 -5.360 -44.512 1.00 90.38 109 LEU A N 1
ATOM 828 C CA . LEU A 1 109 ? 28.802 -3.955 -44.563 1.00 90.38 109 LEU A CA 1
ATOM 829 C C . LEU A 1 109 ? 30.289 -3.809 -44.902 1.00 90.38 109 LEU A C 1
ATOM 831 O O . LEU A 1 109 ? 30.648 -3.055 -45.808 1.00 90.38 109 LEU A O 1
ATOM 835 N N . TYR A 1 110 ? 31.161 -4.565 -44.226 1.00 93.00 110 TYR A N 1
ATOM 836 C CA . TYR A 1 110 ? 32.594 -4.557 -44.515 1.00 93.00 110 TYR A CA 1
ATOM 837 C C . TYR A 1 110 ? 32.877 -4.958 -45.967 1.00 93.00 110 TYR A C 1
ATOM 839 O O . TYR A 1 110 ? 33.653 -4.292 -46.654 1.00 93.00 110 TYR A O 1
ATOM 847 N N . LYS A 1 111 ? 32.218 -6.011 -46.467 1.00 91.12 111 LYS A N 1
ATOM 848 C CA . LYS A 1 111 ? 32.337 -6.440 -47.868 1.00 91.12 111 LYS A CA 1
ATOM 849 C C . LYS A 1 111 ? 31.856 -5.362 -48.836 1.00 91.12 111 LYS A C 1
ATOM 851 O O . LYS A 1 111 ? 32.538 -5.116 -49.827 1.00 91.12 111 LYS A O 1
ATOM 856 N N . ALA A 1 112 ? 30.734 -4.702 -48.556 1.00 91.06 112 ALA A N 1
ATOM 857 C CA . ALA A 1 112 ? 30.200 -3.636 -49.399 1.00 91.06 112 ALA A CA 1
ATOM 858 C C . ALA A 1 112 ? 31.163 -2.440 -49.475 1.00 91.06 112 ALA A C 1
ATOM 860 O O . ALA A 1 112 ? 31.512 -1.992 -50.569 1.00 91.06 112 ALA A O 1
ATOM 861 N N . VAL A 1 113 ? 31.665 -1.980 -48.324 1.00 91.38 113 VAL A N 1
ATOM 862 C CA . VAL A 1 113 ? 32.630 -0.873 -48.239 1.00 91.38 113 VAL A CA 1
ATOM 863 C C . VAL A 1 113 ? 33.953 -1.244 -48.909 1.00 91.38 113 VAL A C 1
ATOM 865 O O . VAL A 1 113 ? 34.472 -0.474 -49.715 1.00 91.38 113 VAL A O 1
ATOM 868 N N . SER A 1 114 ? 34.483 -2.437 -48.634 1.00 90.12 114 SER A N 1
ATOM 869 C CA . SER A 1 114 ? 35.726 -2.934 -49.235 1.00 90.12 114 SER A CA 1
ATOM 870 C C . SER A 1 114 ? 35.602 -3.103 -50.752 1.00 90.12 114 SER A C 1
ATOM 872 O O . SER A 1 114 ? 36.494 -2.699 -51.495 1.00 90.12 114 SER A O 1
ATOM 874 N N . SER A 1 115 ? 34.471 -3.624 -51.236 1.00 84.38 115 SER A N 1
ATOM 875 C CA . SER A 1 115 ? 34.185 -3.764 -52.666 1.00 84.38 115 SER A CA 1
ATOM 876 C C . SER A 1 115 ? 34.109 -2.406 -53.360 1.00 84.38 115 SER A C 1
ATOM 878 O O . SER A 1 115 ? 34.720 -2.216 -54.411 1.00 84.38 115 SER A O 1
ATOM 880 N N . TRP A 1 116 ? 33.406 -1.439 -52.764 1.00 83.25 116 TRP A N 1
ATOM 881 C CA . TRP A 1 116 ? 33.344 -0.075 -53.284 1.00 83.25 116 TRP A CA 1
ATOM 882 C C . TRP A 1 116 ? 34.728 0.582 -53.327 1.00 83.25 116 TRP A C 1
ATOM 884 O O . TRP A 1 116 ? 35.116 1.152 -54.348 1.00 83.25 116 TRP A O 1
ATOM 894 N N . LEU A 1 117 ? 35.504 0.444 -52.251 1.00 85.75 117 LEU A N 1
ATOM 895 C CA . LEU A 1 117 ? 36.845 1.009 -52.155 1.00 85.75 117 LEU A CA 1
ATOM 896 C C . LEU A 1 117 ? 37.799 0.358 -53.169 1.00 85.75 117 LEU A C 1
ATOM 898 O O . LEU A 1 117 ? 38.528 1.051 -53.877 1.00 85.75 117 LEU A O 1
ATOM 902 N N . SER A 1 118 ? 37.751 -0.969 -53.305 1.00 81.06 118 SER A N 1
ATOM 903 C CA . SER A 1 118 ? 38.531 -1.715 -54.296 1.00 81.06 118 SER A CA 1
ATOM 904 C C . SER A 1 118 ? 38.159 -1.316 -55.721 1.00 81.06 118 SER A C 1
ATOM 906 O O . SER A 1 118 ? 39.046 -1.130 -56.550 1.00 81.06 118 SER A O 1
ATOM 908 N N . PHE A 1 119 ? 36.870 -1.118 -56.009 1.00 74.94 119 PHE A N 1
ATOM 909 C CA . PHE A 1 119 ? 36.411 -0.610 -57.298 1.00 74.94 119 PHE A CA 1
ATOM 910 C C . PHE A 1 119 ? 36.935 0.804 -57.570 1.00 74.94 119 PHE A C 1
ATOM 912 O O . PHE A 1 119 ? 37.458 1.060 -58.653 1.00 74.94 119 PHE A O 1
ATOM 919 N N . ALA A 1 120 ? 36.873 1.708 -56.591 1.00 75.31 120 ALA A N 1
ATOM 920 C CA . ALA A 1 120 ? 37.397 3.064 -56.733 1.00 75.31 120 ALA A CA 1
ATOM 921 C C . ALA A 1 120 ? 38.902 3.059 -57.061 1.00 75.31 120 ALA A C 1
ATOM 923 O O . ALA A 1 120 ? 39.329 3.711 -58.019 1.00 75.31 120 ALA A O 1
ATOM 924 N N . PHE A 1 121 ? 39.690 2.259 -56.335 1.00 71.62 121 PHE A N 1
ATOM 925 C CA . PHE A 1 121 ? 41.131 2.139 -56.558 1.00 71.62 121 PHE A CA 1
ATOM 926 C C . PHE A 1 12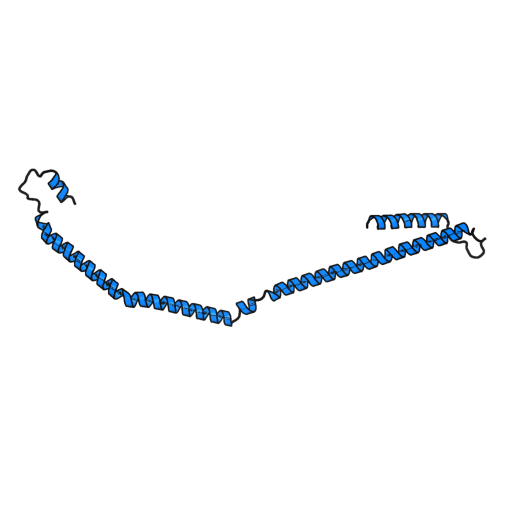1 ? 41.509 1.339 -57.807 1.00 71.62 121 PHE A C 1
ATOM 928 O O . PHE A 1 121 ? 42.516 1.646 -58.429 1.00 71.62 121 PHE A O 1
ATOM 935 N N . LYS A 1 122 ? 40.749 0.323 -58.222 1.00 67.88 122 LYS A N 1
ATOM 936 C CA . LYS A 1 122 ? 41.094 -0.461 -59.422 1.00 67.88 122 LYS A CA 1
ATOM 937 C C . LYS A 1 122 ? 40.576 0.168 -60.710 1.00 67.88 122 LYS A C 1
ATOM 939 O O . LYS A 1 122 ? 41.274 0.140 -61.717 1.00 67.88 122 LYS A O 1
ATOM 944 N N . PHE A 1 123 ? 39.373 0.737 -60.695 1.00 60.16 123 PHE A N 1
ATOM 945 C CA . PHE A 1 123 ? 38.676 1.148 -61.914 1.00 60.16 123 PHE A CA 1
ATOM 946 C C . PHE A 1 123 ? 38.922 2.615 -62.293 1.00 60.16 123 PHE A C 1
ATOM 948 O O . PHE A 1 123 ? 38.907 2.950 -63.474 1.00 60.16 123 PHE A O 1
ATOM 955 N N . LYS A 1 124 ? 39.195 3.505 -61.323 1.00 57.56 124 LYS A N 1
ATOM 956 C CA . LYS A 1 124 ? 39.439 4.937 -61.597 1.00 57.56 124 LYS A CA 1
ATOM 957 C C . LYS A 1 124 ? 40.876 5.410 -61.377 1.00 57.56 124 LYS A C 1
ATOM 959 O O . LYS A 1 124 ? 41.202 6.525 -61.775 1.00 57.56 124 LYS A O 1
ATOM 964 N N . PHE A 1 125 ? 41.763 4.569 -60.846 1.00 63.66 125 PHE A N 1
ATOM 965 C CA . PHE A 1 125 ? 43.181 4.919 -60.690 1.00 63.66 125 PHE A CA 1
ATOM 966 C C . PHE A 1 125 ? 43.908 5.061 -62.033 1.00 63.66 125 PHE A C 1
ATOM 968 O O . PHE A 1 125 ? 44.733 5.955 -62.179 1.00 63.66 125 PHE A O 1
ATOM 975 N N . GLN A 1 126 ? 43.536 4.273 -63.050 1.00 63.19 126 GLN A N 1
ATOM 976 C CA . GLN A 1 126 ? 44.056 4.438 -64.416 1.00 63.19 126 GLN A CA 1
ATOM 977 C C . GLN A 1 126 ? 43.656 5.787 -65.030 1.00 63.19 126 GLN A C 1
ATOM 979 O O . GLN A 1 126 ? 44.484 6.443 -65.653 1.00 63.19 126 GLN A O 1
ATOM 984 N N . ALA A 1 127 ? 42.415 6.236 -64.811 1.00 68.50 127 ALA A N 1
ATOM 985 C CA . ALA A 1 127 ? 41.941 7.527 -65.308 1.00 68.50 127 ALA A CA 1
ATOM 986 C C . ALA A 1 127 ? 42.640 8.705 -64.608 1.00 68.50 127 ALA A C 1
ATOM 988 O O . ALA A 1 127 ? 43.022 9.669 -65.267 1.00 68.50 127 ALA A O 1
ATOM 989 N N . ILE A 1 128 ? 42.852 8.608 -63.290 1.00 67.38 128 ILE A N 1
ATOM 990 C CA . ILE A 1 128 ? 43.587 9.623 -62.521 1.00 67.38 128 ILE A CA 1
ATOM 991 C C . ILE A 1 128 ? 45.055 9.667 -62.963 1.00 67.38 128 ILE A C 1
ATOM 993 O O . ILE A 1 128 ? 45.551 10.744 -63.274 1.00 67.38 128 ILE A O 1
ATOM 997 N N . LEU A 1 129 ? 45.728 8.517 -63.082 1.00 73.31 129 LEU A N 1
ATOM 998 C CA . LEU A 1 129 ? 47.107 8.444 -63.579 1.00 73.31 129 LEU A CA 1
ATOM 999 C C . LEU A 1 129 ? 47.249 9.008 -64.994 1.00 73.31 129 LEU A C 1
ATOM 1001 O O . LEU A 1 129 ? 48.182 9.766 -65.249 1.00 73.31 129 LEU A O 1
ATOM 1005 N N . ALA A 1 130 ? 46.326 8.672 -65.899 1.00 76.88 130 ALA A N 1
ATOM 1006 C CA . ALA A 1 130 ? 46.328 9.195 -67.260 1.00 76.88 130 ALA A CA 1
ATOM 1007 C C . ALA A 1 130 ? 46.171 10.722 -67.269 1.00 76.88 130 ALA A C 1
ATOM 1009 O O . ALA A 1 130 ? 46.947 11.413 -67.925 1.00 76.88 130 ALA A O 1
ATOM 1010 N N . ALA A 1 131 ? 45.227 11.263 -66.492 1.00 77.56 131 ALA A N 1
ATOM 1011 C CA . ALA A 1 131 ? 45.036 12.705 -66.369 1.00 77.56 131 ALA A CA 1
ATOM 1012 C C . ALA A 1 131 ? 46.271 13.408 -65.779 1.00 77.56 131 ALA A C 1
ATOM 1014 O O . ALA A 1 131 ? 46.686 14.445 -66.295 1.00 77.56 131 ALA A O 1
ATOM 1015 N N . THR A 1 132 ? 46.905 12.834 -64.750 1.00 80.81 132 THR A N 1
ATOM 1016 C CA . THR A 1 132 ? 48.150 13.367 -64.175 1.00 80.81 132 THR A CA 1
ATOM 1017 C C . THR A 1 132 ? 49.293 13.349 -65.188 1.00 80.81 132 THR A C 1
ATOM 1019 O O . THR A 1 132 ? 50.011 14.340 -65.305 1.00 80.81 132 THR A O 1
ATOM 1022 N N . PHE A 1 133 ? 49.445 12.273 -65.966 1.00 82.94 133 PHE A N 1
ATOM 1023 C CA . PHE A 1 133 ? 50.459 12.200 -67.022 1.00 82.94 133 PHE A CA 1
ATOM 1024 C C . PHE A 1 133 ? 50.236 13.255 -68.110 1.00 82.94 133 PHE A C 1
ATOM 1026 O O . PHE A 1 133 ? 51.183 13.925 -68.519 1.00 82.94 133 PHE A O 1
ATOM 1033 N N . VAL A 1 134 ? 48.987 13.448 -68.542 1.00 87.12 134 VAL A N 1
ATOM 1034 C CA . VAL A 1 134 ? 48.631 14.482 -69.525 1.00 87.12 134 VAL A CA 1
ATOM 1035 C C . VAL A 1 134 ? 48.903 15.884 -68.972 1.00 87.12 134 VAL A C 1
ATOM 1037 O O . VAL A 1 134 ? 49.488 16.710 -69.670 1.00 87.12 134 VAL A O 1
ATOM 1040 N N . ALA A 1 135 ? 48.549 16.149 -67.713 1.00 86.12 135 ALA A N 1
ATOM 1041 C CA . ALA A 1 135 ? 48.800 17.436 -67.070 1.00 86.12 135 ALA A CA 1
ATOM 1042 C C . ALA A 1 135 ? 50.303 17.735 -66.925 1.00 86.12 135 ALA A C 1
ATOM 1044 O O . ALA A 1 135 ? 50.736 18.846 -67.228 1.00 86.12 135 ALA A O 1
ATOM 1045 N N . LEU A 1 136 ? 51.111 16.745 -66.528 1.00 88.38 136 LEU A N 1
ATOM 1046 C CA . LEU A 1 136 ? 52.570 16.885 -66.465 1.00 88.38 136 LEU A CA 1
ATOM 1047 C C . LEU A 1 136 ? 53.187 17.094 -67.853 1.00 88.38 136 LEU A C 1
ATOM 1049 O O . LEU A 1 136 ? 54.088 17.917 -67.999 1.00 88.38 136 LEU A O 1
ATOM 1053 N N . GLY A 1 137 ? 52.680 16.406 -68.879 1.00 87.69 137 GLY A N 1
ATOM 1054 C CA . GLY A 1 137 ? 53.092 16.621 -70.266 1.00 87.69 137 GLY A CA 1
ATOM 1055 C C . GLY A 1 137 ? 52.809 18.048 -70.738 1.00 87.69 137 GLY A C 1
ATOM 1056 O O . GLY A 1 137 ? 53.698 18.708 -71.273 1.00 87.69 137 GLY A O 1
ATOM 1057 N N . LEU A 1 138 ? 51.604 18.563 -70.476 1.00 86.44 138 LEU A N 1
ATOM 1058 C CA . LEU A 1 138 ? 51.239 19.948 -70.787 1.00 86.44 138 LEU A CA 1
ATOM 1059 C C . LEU A 1 138 ? 52.097 20.958 -70.023 1.00 86.44 138 LEU A C 1
ATOM 1061 O O . LEU A 1 138 ? 52.565 21.927 -70.617 1.00 86.44 138 LEU A O 1
ATOM 1065 N N . ALA A 1 139 ? 52.353 20.720 -68.735 1.00 85.88 139 ALA A N 1
ATOM 1066 C CA . ALA A 1 139 ? 53.236 21.563 -67.938 1.00 85.88 139 ALA A CA 1
ATOM 1067 C C . ALA A 1 139 ? 54.656 21.599 -68.525 1.00 85.88 139 ALA A C 1
ATOM 1069 O O . ALA A 1 139 ? 55.233 22.675 -68.649 1.00 85.88 139 ALA A O 1
ATOM 1070 N N . LEU A 1 140 ? 55.199 20.458 -68.962 1.00 86.50 140 LEU A N 1
ATOM 1071 C CA . LEU A 1 140 ? 56.497 20.388 -69.639 1.00 86.50 140 LEU A CA 1
ATOM 1072 C C . LEU A 1 140 ? 56.508 21.149 -70.968 1.00 86.50 140 LEU A C 1
ATOM 1074 O O . LEU A 1 140 ? 57.455 21.885 -71.238 1.00 86.50 140 LEU A O 1
ATOM 1078 N N . VAL A 1 141 ? 55.458 21.009 -71.780 1.00 85.81 141 VAL A N 1
ATOM 1079 C CA . VAL A 1 141 ? 55.320 21.748 -73.044 1.00 85.81 141 VAL A CA 1
ATOM 1080 C C . VAL A 1 141 ? 55.259 23.252 -72.791 1.00 85.81 141 VAL A C 1
ATOM 1082 O O . VAL A 1 141 ? 55.926 24.006 -73.493 1.00 85.81 141 VAL A O 1
ATOM 1085 N N . LEU A 1 142 ? 54.523 23.700 -71.773 1.00 81.81 142 LEU A N 1
ATOM 1086 C CA . LEU A 1 142 ? 54.471 25.110 -71.389 1.00 81.81 142 LEU A CA 1
ATOM 1087 C C . LEU A 1 142 ? 55.807 25.609 -70.839 1.00 81.81 142 LEU A C 1
ATOM 1089 O O . LEU A 1 142 ? 56.213 26.719 -71.162 1.00 81.81 142 LEU A O 1
ATOM 1093 N N . LEU A 1 143 ? 56.521 24.804 -70.053 1.00 78.06 143 LEU A N 1
ATOM 1094 C CA . LEU A 1 143 ? 57.801 25.202 -69.472 1.00 78.06 143 LEU A CA 1
ATOM 1095 C C . LEU A 1 143 ? 58.883 25.287 -70.555 1.00 78.06 143 LEU A C 1
ATOM 1097 O O . LEU A 1 143 ? 59.573 26.296 -70.649 1.00 78.06 143 LEU A O 1
ATOM 1101 N N . VAL A 1 144 ? 59.002 24.275 -71.419 1.00 80.81 144 VAL A N 1
ATOM 1102 C CA . VAL A 1 144 ? 59.987 24.243 -72.514 1.00 80.81 144 VAL A CA 1
ATOM 1103 C C . VAL A 1 144 ? 59.603 25.208 -73.634 1.00 80.81 144 VAL A C 1
ATOM 1105 O O . VAL A 1 144 ? 60.445 25.972 -74.104 1.00 80.81 144 VAL A O 1
ATOM 1108 N N . GLY A 1 145 ? 58.340 25.204 -74.055 1.00 75.06 145 GLY A N 1
ATOM 1109 C CA . GLY A 1 145 ? 57.811 26.104 -75.078 1.00 75.06 145 GLY A CA 1
ATOM 1110 C C . GLY A 1 145 ? 57.826 27.559 -74.620 1.00 75.06 145 GLY A C 1
ATOM 1111 O O . GLY A 1 145 ? 58.264 28.426 -75.370 1.00 75.06 145 GLY A O 1
ATOM 1112 N N . GLY A 1 146 ? 57.458 27.817 -73.365 1.00 70.31 146 GLY A N 1
ATOM 1113 C CA . GLY A 1 146 ? 57.550 29.128 -72.729 1.00 70.31 146 GLY A CA 1
ATOM 1114 C C . GLY A 1 146 ? 58.993 29.617 -72.638 1.00 70.31 146 GLY A C 1
ATOM 1115 O O . GLY A 1 146 ? 59.282 30.717 -73.098 1.00 70.31 146 GLY A O 1
ATOM 1116 N N . ARG A 1 147 ? 59.938 28.784 -72.177 1.00 66.19 147 ARG A N 1
ATOM 1117 C CA . ARG A 1 147 ? 61.370 29.146 -72.187 1.00 66.19 147 ARG A CA 1
ATOM 1118 C C . ARG A 1 147 ? 61.899 29.419 -73.591 1.00 66.19 147 ARG A C 1
ATOM 1120 O O . ARG A 1 147 ? 62.714 30.315 -73.768 1.00 66.19 147 ARG A O 1
ATOM 1127 N N . ARG A 1 148 ? 61.461 28.653 -74.592 1.00 69.19 148 ARG A N 1
ATOM 1128 C CA . ARG A 1 148 ? 61.952 28.777 -75.971 1.00 69.19 148 ARG A CA 1
ATOM 1129 C C . ARG A 1 148 ? 61.367 29.985 -76.707 1.00 69.19 148 ARG A C 1
ATOM 1131 O O . ARG A 1 148 ? 62.069 30.571 -77.524 1.00 69.19 148 ARG A O 1
ATOM 1138 N N . LEU A 1 149 ? 60.111 30.344 -76.435 1.00 63.88 149 LEU A N 1
ATOM 1139 C CA . LEU A 1 149 ? 59.433 31.482 -77.067 1.00 63.88 149 LEU A CA 1
ATOM 1140 C C . LEU A 1 149 ? 59.699 32.805 -76.337 1.00 63.88 149 LEU A C 1
ATOM 1142 O O . LEU A 1 149 ? 59.912 33.815 -76.998 1.00 63.88 149 LEU A O 1
ATOM 1146 N N . PHE A 1 150 ? 59.758 32.805 -75.002 1.00 59.81 150 PHE A N 1
ATOM 1147 C CA . PHE A 1 150 ? 60.002 34.013 -74.202 1.00 59.81 150 PHE A CA 1
ATOM 1148 C C . PHE A 1 150 ? 61.470 34.214 -73.804 1.00 59.81 150 PHE A C 1
ATOM 1150 O O . PHE A 1 150 ? 61.827 35.294 -73.347 1.00 59.81 150 PHE A O 1
ATOM 1157 N N . GLY A 1 151 ? 62.355 33.237 -74.030 1.00 58.38 151 GLY A N 1
ATOM 1158 C CA . GLY A 1 151 ? 63.778 33.344 -73.677 1.00 58.38 151 GLY A CA 1
ATOM 1159 C C . GLY A 1 151 ? 64.529 34.483 -74.375 1.00 58.38 151 GLY A C 1
ATOM 1160 O O . GLY A 1 151 ? 65.497 34.981 -73.823 1.00 58.38 151 GLY A O 1
ATOM 1161 N N . ARG A 1 152 ? 64.055 34.945 -75.541 1.00 57.94 152 ARG A N 1
ATOM 1162 C CA . ARG A 1 152 ? 64.630 36.105 -76.253 1.00 57.94 152 ARG A CA 1
ATOM 1163 C C . ARG A 1 152 ? 64.058 37.458 -75.812 1.00 57.94 152 ARG A C 1
ATOM 1165 O O . ARG A 1 152 ? 64.546 38.483 -76.262 1.00 57.94 152 ARG A O 1
ATOM 1172 N N . VAL A 1 153 ? 63.010 37.473 -74.984 1.00 56.75 153 VAL A N 1
ATOM 1173 C CA . VAL A 1 153 ? 62.374 38.711 -74.487 1.00 56.75 153 VAL A CA 1
ATOM 1174 C C . VAL A 1 153 ? 62.983 39.151 -73.147 1.00 56.75 153 VAL A C 1
ATOM 1176 O O . VAL A 1 153 ? 62.906 40.323 -72.800 1.00 56.75 153 VAL A O 1
ATOM 1179 N N . PHE A 1 154 ? 63.643 38.235 -72.428 1.00 53.03 154 PHE A N 1
ATOM 1180 C CA . PHE A 1 154 ? 64.286 38.489 -71.130 1.00 53.03 154 PHE A CA 1
ATOM 1181 C C . PHE A 1 154 ? 65.822 38.573 -71.190 1.00 53.03 154 PHE A C 1
ATOM 1183 O O . PHE A 1 154 ? 66.481 38.544 -70.152 1.00 53.03 154 PHE A O 1
ATOM 1190 N N . GLU A 1 155 ? 66.415 38.675 -72.381 1.00 54.59 155 GLU A N 1
ATOM 1191 C CA . GLU A 1 155 ? 67.843 38.977 -72.521 1.00 54.59 155 GLU A CA 1
ATOM 1192 C C . GLU A 1 155 ? 68.028 40.498 -72.421 1.00 54.59 155 GLU A C 1
ATOM 1194 O O . GLU A 1 155 ? 67.621 41.248 -73.307 1.00 54.59 155 GLU A O 1
ATOM 1199 N N . ALA A 1 156 ? 68.577 40.965 -71.295 1.00 51.97 156 ALA A N 1
ATOM 1200 C CA . ALA A 1 156 ? 68.899 42.373 -71.096 1.00 51.97 156 ALA A CA 1
ATOM 1201 C C . ALA A 1 156 ? 70.032 42.771 -72.051 1.00 51.97 156 ALA A C 1
ATOM 1203 O O . ALA A 1 156 ? 71.142 42.253 -71.938 1.00 51.97 156 ALA A O 1
ATOM 1204 N N . ASP A 1 157 ? 69.737 43.675 -72.985 1.00 52.47 157 ASP A N 1
ATOM 1205 C CA . ASP A 1 157 ? 70.716 44.244 -73.910 1.00 52.47 157 ASP A CA 1
ATOM 1206 C C . ASP A 1 157 ? 71.801 44.999 -73.110 1.00 52.47 157 ASP A C 1
ATOM 1208 O O . ASP A 1 157 ? 71.493 46.018 -72.481 1.00 52.47 157 ASP A O 1
ATOM 1212 N N . PRO A 1 158 ? 73.060 44.520 -73.089 1.00 55.66 158 PRO A N 1
ATOM 1213 C CA . PRO A 1 158 ? 74.131 45.106 -72.282 1.00 55.66 158 PRO A CA 1
ATOM 1214 C C . PRO A 1 158 ? 74.637 46.452 -72.829 1.00 55.66 158 PRO A C 1
ATOM 1216 O O . PRO A 1 158 ? 75.562 47.029 -72.266 1.00 55.66 158 PRO A O 1
ATOM 1219 N N . SER A 1 159 ? 74.044 46.955 -73.915 1.00 56.28 159 SER A N 1
ATOM 1220 C CA . SER A 1 159 ? 74.461 48.172 -74.621 1.00 56.28 159 SER A CA 1
ATOM 1221 C C . SER A 1 159 ? 73.699 49.436 -74.200 1.00 56.28 159 SER A C 1
ATOM 1223 O O . SER A 1 159 ? 74.001 50.519 -74.699 1.00 56.28 159 SER A O 1
ATOM 1225 N N . ASN A 1 160 ? 72.680 49.318 -73.342 1.00 55.19 160 ASN A N 1
ATOM 1226 C CA . ASN A 1 160 ? 71.760 50.412 -73.029 1.00 55.19 160 ASN A CA 1
ATOM 1227 C C . ASN A 1 160 ? 71.956 50.907 -71.586 1.00 55.19 160 ASN A C 1
ATOM 1229 O O . ASN A 1 160 ? 71.408 50.344 -70.639 1.00 55.19 160 ASN A O 1
ATOM 1233 N N . GLU A 1 161 ? 72.758 51.961 -71.427 1.00 56.16 161 GLU A N 1
ATOM 1234 C CA . GLU A 1 161 ? 73.212 52.481 -70.127 1.00 56.16 161 GLU A CA 1
ATOM 1235 C C . GLU A 1 161 ? 72.131 53.224 -69.312 1.00 56.16 161 GLU A C 1
ATOM 1237 O O . GLU A 1 161 ? 72.356 53.489 -68.136 1.00 56.16 161 GLU A O 1
ATOM 1242 N N . ASP A 1 162 ? 70.929 53.471 -69.860 1.00 55.72 162 ASP A N 1
ATOM 1243 C CA . ASP A 1 162 ? 69.793 54.017 -69.095 1.00 55.72 162 ASP A CA 1
ATOM 1244 C C . ASP A 1 162 ? 68.426 53.411 -69.493 1.00 55.72 162 ASP A C 1
ATOM 1246 O O . ASP A 1 162 ? 67.676 53.962 -70.307 1.00 55.72 162 ASP A O 1
ATOM 1250 N N . PRO A 1 163 ? 68.035 52.265 -68.902 1.00 57.28 163 PRO A N 1
ATOM 1251 C CA . PRO A 1 163 ? 66.738 51.654 -69.167 1.00 57.28 163 PRO A CA 1
ATOM 1252 C C . PRO A 1 163 ? 65.597 52.367 -68.419 1.00 57.28 163 PRO A C 1
ATOM 1254 O O . PRO A 1 163 ? 65.668 52.619 -67.207 1.00 57.28 163 PRO A O 1
ATOM 1257 N N . SER A 1 164 ? 64.508 52.622 -69.153 1.00 60.84 164 SER A N 1
ATOM 1258 C CA . SER A 1 164 ? 63.234 53.175 -68.664 1.00 60.84 164 SER A CA 1
ATOM 1259 C C . SER A 1 164 ? 62.612 52.324 -67.542 1.00 60.84 164 SER A C 1
ATOM 1261 O O . SER A 1 164 ? 62.724 51.097 -67.538 1.00 60.84 164 SER A O 1
ATOM 1263 N N . TYR A 1 165 ? 61.914 52.976 -66.602 1.00 58.88 165 TYR A N 1
ATOM 1264 C CA . TYR A 1 165 ? 61.323 52.388 -65.385 1.00 58.88 165 TYR A CA 1
ATOM 1265 C C . TYR A 1 165 ? 60.486 51.116 -65.633 1.00 58.88 165 TYR A C 1
ATOM 1267 O O . TYR A 1 165 ? 60.491 50.206 -64.805 1.00 58.88 165 TYR A O 1
ATOM 1275 N N . LEU A 1 166 ? 59.807 51.018 -66.782 1.00 56.88 166 LEU A N 1
ATOM 1276 C CA . LEU A 1 166 ? 58.990 49.849 -67.134 1.00 56.88 166 LEU A CA 1
ATOM 1277 C C . LEU A 1 166 ? 59.822 48.612 -67.513 1.00 56.88 166 LEU A C 1
ATOM 1279 O O . LEU A 1 166 ? 59.394 47.491 -67.249 1.00 56.88 166 LEU A O 1
ATOM 1283 N N . SER A 1 167 ? 61.028 48.794 -68.060 1.00 59.25 167 SER A N 1
ATOM 1284 C CA . SER A 1 167 ? 61.943 47.684 -68.366 1.00 59.25 167 SER A CA 1
ATOM 1285 C C . SER A 1 167 ? 62.496 47.054 -67.083 1.00 59.25 167 SER A C 1
ATOM 1287 O O . SER A 1 167 ? 62.558 45.830 -66.975 1.00 59.25 167 SER A O 1
ATOM 1289 N N . ARG A 1 168 ? 62.777 47.869 -66.056 1.00 60.12 168 ARG A N 1
ATOM 1290 C CA . ARG A 1 168 ? 63.289 47.389 -64.760 1.00 60.12 168 ARG A CA 1
ATOM 1291 C C . ARG A 1 168 ? 62.274 46.524 -64.010 1.00 60.12 168 ARG A C 1
ATOM 1293 O O . ARG A 1 168 ? 62.660 45.546 -63.381 1.00 60.12 168 ARG A O 1
ATOM 1300 N N . LEU A 1 169 ? 60.984 46.854 -64.102 1.00 61.47 169 LEU A N 1
ATOM 1301 C CA . LEU A 1 169 ? 59.929 46.084 -63.434 1.00 61.47 169 LEU A CA 1
ATOM 1302 C C . LEU A 1 169 ? 59.694 44.716 -64.096 1.00 61.47 169 LEU A C 1
ATOM 1304 O O . LEU A 1 169 ? 59.347 43.758 -63.414 1.00 61.47 169 LEU A O 1
ATOM 1308 N N . SER A 1 170 ? 59.910 44.613 -65.411 1.00 59.84 170 SER A N 1
ATOM 1309 C CA . SER A 1 170 ? 59.678 43.377 -66.170 1.00 59.84 170 SER A CA 1
ATOM 1310 C C . SER A 1 170 ? 60.711 42.271 -65.931 1.00 59.84 170 SER A C 1
ATOM 1312 O O . SER A 1 170 ? 60.434 41.125 -66.247 1.00 59.84 170 SER A O 1
ATOM 1314 N N . VAL A 1 171 ? 61.878 42.592 -65.363 1.00 56.72 171 VAL A N 1
ATOM 1315 C CA . VAL A 1 171 ? 62.966 41.624 -65.110 1.00 56.72 171 VAL A CA 1
ATOM 1316 C C . VAL A 1 171 ? 62.974 41.129 -63.654 1.00 56.72 171 VAL A C 1
ATOM 1318 O O . VAL A 1 171 ? 63.644 40.154 -63.331 1.00 56.72 171 VAL A O 1
ATOM 1321 N N . ALA A 1 172 ? 62.226 41.782 -62.758 1.00 52.34 172 ALA A N 1
ATOM 1322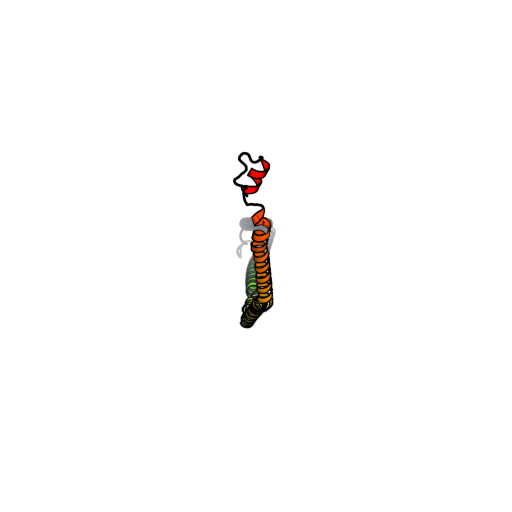 C CA . ALA A 1 172 ? 62.224 41.477 -61.325 1.00 52.34 172 ALA A CA 1
ATOM 1323 C C . ALA A 1 172 ? 61.234 40.368 -60.901 1.00 52.34 172 ALA A C 1
ATOM 1325 O O . ALA A 1 172 ? 61.188 40.042 -59.713 1.00 52.34 172 ALA A O 1
ATOM 1326 N N . PHE A 1 173 ? 60.464 39.794 -61.836 1.00 47.06 173 PHE A N 1
ATOM 1327 C CA . PHE A 1 173 ? 59.519 38.697 -61.590 1.00 47.06 173 PHE A CA 1
ATOM 1328 C C . PHE A 1 173 ? 59.765 37.514 -62.525 1.00 47.06 173 PHE A C 1
ATOM 1330 O O . PHE A 1 173 ? 59.858 37.745 -63.750 1.00 47.06 173 PHE A O 1
#

Radius of gyration: 57.89 Å; chains: 1; bounding box: 113×70×128 Å